Protein AF-A0A5A7UGE1-F1 (afdb_monomer_lite)

Structure (mmCIF, N/CA/C/O backbone):
data_AF-A0A5A7UGE1-F1
#
_entry.id   AF-A0A5A7UGE1-F1
#
loop_
_atom_site.group_PDB
_atom_site.id
_atom_site.type_symbol
_atom_site.label_atom_id
_atom_site.label_alt_id
_atom_site.label_comp_id
_atom_site.label_asym_id
_atom_site.label_entity_id
_atom_site.label_seq_id
_atom_site.pdbx_PDB_ins_code
_atom_site.Cartn_x
_atom_site.Cartn_y
_atom_site.Cartn_z
_atom_site.occupancy
_atom_site.B_iso_or_equiv
_atom_site.auth_seq_id
_atom_site.auth_comp_id
_atom_site.auth_asym_id
_atom_site.auth_atom_id
_atom_site.pdbx_PDB_model_num
ATOM 1 N N . MET A 1 1 ? 14.624 -9.268 -36.787 1.00 47.81 1 MET A N 1
ATOM 2 C CA . MET A 1 1 ? 14.764 -10.564 -36.086 1.00 47.81 1 MET A CA 1
ATOM 3 C C . MET A 1 1 ? 14.965 -10.255 -34.604 1.00 47.81 1 MET A C 1
ATOM 5 O O . MET A 1 1 ? 16.080 -9.940 -34.205 1.00 47.81 1 MET A O 1
ATOM 9 N N . LYS A 1 2 ? 13.869 -10.179 -33.828 1.00 57.38 2 LYS A N 1
ATOM 10 C CA . LYS A 1 2 ? 13.916 -9.868 -32.387 1.00 57.38 2 LYS A CA 1
ATOM 11 C C . LYS A 1 2 ? 14.632 -11.006 -31.649 1.00 57.38 2 LYS A C 1
ATOM 13 O O . LYS A 1 2 ? 14.589 -12.163 -32.063 1.00 57.38 2 LYS A O 1
ATOM 18 N N . VAL A 1 3 ? 15.379 -10.640 -30.618 1.00 61.62 3 VAL A N 1
ATOM 19 C CA . VAL A 1 3 ? 16.435 -11.437 -29.987 1.00 61.62 3 VAL A CA 1
ATOM 20 C C . VAL A 1 3 ? 15.845 -12.613 -29.195 1.00 61.62 3 VAL A C 1
ATOM 22 O O . VAL A 1 3 ? 15.703 -12.555 -27.981 1.00 61.62 3 VAL A O 1
ATOM 25 N N . ILE A 1 4 ? 15.573 -13.733 -29.870 1.00 60.50 4 ILE A N 1
ATOM 26 C CA . ILE A 1 4 ? 15.138 -14.996 -29.231 1.00 60.50 4 ILE A CA 1
ATOM 27 C C . ILE A 1 4 ? 16.161 -15.521 -28.213 1.00 60.50 4 ILE A C 1
ATOM 29 O O . ILE A 1 4 ? 15.811 -16.250 -27.286 1.00 60.50 4 ILE A O 1
ATOM 33 N N . LYS A 1 5 ? 17.430 -15.122 -28.356 1.00 61.75 5 LYS A N 1
ATOM 34 C CA . LYS A 1 5 ? 18.560 -15.639 -27.575 1.00 61.75 5 LYS A CA 1
ATOM 35 C C . LYS A 1 5 ? 18.440 -15.384 -26.065 1.00 61.75 5 LYS A C 1
ATOM 37 O O . LYS A 1 5 ? 18.996 -16.160 -25.295 1.00 61.75 5 LYS A O 1
ATOM 42 N N . ASN A 1 6 ? 17.686 -14.361 -25.652 1.00 68.75 6 ASN A N 1
ATOM 43 C CA . ASN A 1 6 ? 17.528 -13.983 -24.240 1.00 68.75 6 ASN A CA 1
ATOM 44 C C . ASN A 1 6 ? 16.174 -14.407 -23.632 1.00 68.75 6 ASN A C 1
ATOM 46 O O . ASN A 1 6 ? 15.956 -14.205 -22.441 1.00 68.75 6 ASN A O 1
ATOM 50 N N . SER A 1 7 ? 15.274 -15.000 -24.425 1.00 77.81 7 SER A N 1
ATOM 51 C CA . SER A 1 7 ? 13.938 -15.430 -23.971 1.00 77.81 7 SER A CA 1
ATOM 52 C C . SER A 1 7 ? 13.945 -16.790 -23.258 1.00 77.81 7 SER A C 1
ATOM 54 O O . SER A 1 7 ? 13.101 -17.070 -22.410 1.00 77.81 7 SER A O 1
ATOM 56 N N . VAL A 1 8 ? 14.936 -17.642 -23.546 1.00 84.31 8 VAL A N 1
ATOM 57 C CA . VAL A 1 8 ? 15.033 -19.000 -22.992 1.00 84.31 8 VAL A CA 1
ATOM 58 C C . VAL A 1 8 ? 15.629 -18.962 -21.584 1.00 84.31 8 VAL A C 1
ATOM 60 O O . VAL A 1 8 ? 16.836 -19.117 -21.389 1.00 84.31 8 VAL A O 1
ATOM 63 N N . ARG A 1 9 ? 14.762 -18.770 -20.585 1.00 85.44 9 ARG A N 1
ATOM 64 C CA . ARG A 1 9 ? 15.126 -18.806 -19.156 1.00 85.44 9 ARG A CA 1
ATOM 65 C C . ARG A 1 9 ? 15.278 -20.233 -18.625 1.00 85.44 9 ARG A C 1
ATOM 67 O O . ARG A 1 9 ? 16.125 -20.482 -17.773 1.00 85.44 9 ARG A O 1
ATOM 74 N N . ASN A 1 10 ? 14.508 -21.179 -19.166 1.00 87.69 10 ASN A N 1
ATOM 75 C CA . ASN A 1 10 ? 14.593 -22.603 -18.852 1.00 87.69 10 ASN A CA 1
ATOM 76 C C . ASN A 1 10 ? 14.950 -23.419 -20.103 1.00 87.69 10 ASN A C 1
ATOM 78 O O . ASN A 1 10 ? 14.133 -23.604 -21.004 1.00 87.69 10 ASN A O 1
ATOM 82 N N . ARG A 1 11 ? 16.167 -23.973 -20.132 1.00 87.31 11 ARG A N 1
ATOM 83 C CA . ARG A 1 11 ? 16.658 -24.782 -21.261 1.00 87.31 11 ARG A CA 1
ATOM 84 C C . ARG A 1 11 ? 15.992 -26.159 -21.381 1.00 87.31 11 ARG A C 1
ATOM 86 O O . ARG A 1 11 ? 16.121 -26.781 -22.424 1.00 87.31 11 ARG A O 1
ATOM 93 N N . TYR A 1 12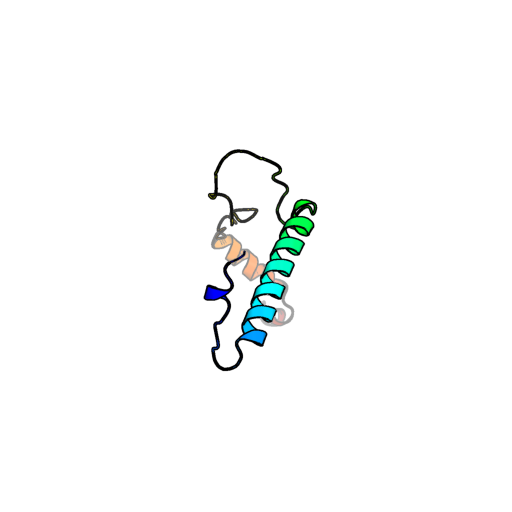 ? 15.288 -26.633 -20.349 1.00 91.75 12 TYR A N 1
ATOM 94 C CA . TYR A 1 12 ? 14.529 -27.893 -20.381 1.00 91.75 12 TYR A CA 1
ATOM 95 C C . TYR A 1 12 ? 13.152 -27.748 -21.069 1.00 91.75 12 TYR A C 1
ATOM 97 O O . TYR A 1 12 ? 12.502 -28.745 -21.394 1.00 91.75 12 TYR A O 1
ATOM 105 N N . ARG A 1 13 ? 12.690 -26.505 -21.275 1.00 91.31 13 ARG A N 1
ATOM 106 C CA . ARG A 1 13 ? 11.416 -26.144 -21.928 1.00 91.31 13 ARG A CA 1
ATOM 107 C C . ARG A 1 13 ? 11.587 -24.872 -22.785 1.00 91.31 13 ARG A C 1
ATOM 109 O O . ARG A 1 13 ? 10.935 -23.861 -22.510 1.00 91.31 13 ARG A O 1
ATOM 116 N N . PRO A 1 14 ? 12.487 -24.872 -23.780 1.00 88.00 14 PRO A N 1
ATOM 117 C CA . PRO A 1 14 ? 12.859 -23.651 -24.485 1.00 88.00 14 PRO A CA 1
ATOM 118 C C . PRO A 1 14 ? 11.699 -23.035 -25.276 1.00 88.00 14 PRO A C 1
ATOM 120 O O . PRO A 1 14 ? 11.547 -21.818 -25.264 1.00 88.00 14 PRO A O 1
ATOM 123 N N . GLU A 1 15 ? 10.840 -23.849 -25.889 1.00 89.88 15 GLU A N 1
ATOM 124 C CA . GLU A 1 15 ? 9.679 -23.384 -26.655 1.00 89.88 15 GLU A CA 1
ATOM 125 C C . GLU A 1 15 ? 8.659 -22.677 -25.758 1.00 89.88 15 GLU A C 1
ATOM 127 O O . GLU A 1 15 ? 8.141 -21.623 -26.119 1.00 89.88 15 GLU A O 1
ATOM 132 N N . GLY A 1 16 ? 8.419 -23.218 -24.558 1.00 91.50 16 GLY A N 1
ATOM 133 C CA . GLY A 1 16 ? 7.521 -22.616 -23.571 1.00 91.50 16 GLY A CA 1
ATOM 134 C C . GLY A 1 16 ? 8.021 -21.253 -23.094 1.00 91.50 16 GLY A C 1
ATOM 135 O O . GLY A 1 16 ? 7.250 -20.302 -23.046 1.00 91.50 16 GLY A O 1
ATOM 136 N N . CYS A 1 17 ? 9.324 -21.128 -22.825 1.00 91.50 17 CYS A N 1
ATOM 137 C CA . CYS A 1 17 ? 9.921 -19.844 -22.451 1.00 91.50 17 CYS A CA 1
ATOM 138 C C . CYS A 1 17 ? 9.848 -18.799 -23.571 1.00 91.50 17 CYS A C 1
ATOM 140 O O . CYS A 1 17 ? 9.647 -17.615 -23.294 1.00 91.50 17 CYS A O 1
ATOM 142 N N . ILE A 1 18 ? 10.013 -19.222 -24.827 1.00 90.31 18 ILE A N 1
ATOM 143 C CA . ILE A 1 18 ? 9.884 -18.331 -25.985 1.00 90.31 18 ILE A CA 1
ATOM 144 C C . ILE A 1 18 ? 8.433 -17.854 -26.117 1.00 90.31 18 ILE A C 1
ATOM 146 O O . ILE A 1 18 ? 8.206 -16.654 -26.250 1.00 90.31 18 ILE A O 1
ATOM 150 N N . ALA A 1 19 ? 7.461 -18.767 -26.028 1.00 91.81 19 ALA A N 1
ATOM 151 C CA . ALA A 1 19 ? 6.040 -18.438 -26.121 1.00 91.81 19 ALA A CA 1
ATOM 152 C C . ALA A 1 19 ? 5.582 -17.496 -24.994 1.00 91.81 19 ALA A C 1
ATOM 154 O O . ALA A 1 19 ? 4.882 -16.522 -25.255 1.00 91.81 19 ALA A O 1
ATOM 155 N N . GLU A 1 20 ? 6.019 -17.743 -23.757 1.00 91.62 20 GLU A N 1
ATOM 156 C CA . GLU A 1 20 ? 5.732 -16.879 -22.606 1.00 91.62 20 GLU A CA 1
ATOM 157 C C . GLU A 1 20 ? 6.337 -15.481 -22.778 1.00 91.62 20 GLU A C 1
ATOM 159 O O . GLU A 1 20 ? 5.659 -14.479 -22.568 1.00 91.62 20 GLU A O 1
ATOM 164 N N . SER A 1 21 ? 7.601 -15.405 -23.208 1.00 90.38 21 SER A N 1
ATOM 165 C CA . SER A 1 21 ? 8.267 -14.119 -23.447 1.00 90.38 21 SER A CA 1
ATOM 166 C C . SER A 1 21 ? 7.555 -13.317 -24.534 1.00 90.38 21 SER A C 1
ATOM 168 O O . SER A 1 21 ? 7.353 -12.118 -24.372 1.00 90.38 21 SER A O 1
ATOM 170 N N . TYR A 1 22 ? 7.134 -13.985 -25.610 1.00 90.50 22 TYR A N 1
ATOM 171 C CA . TYR A 1 22 ? 6.374 -13.360 -26.686 1.00 90.50 22 TYR A CA 1
ATOM 172 C C . TYR A 1 22 ? 5.013 -12.844 -26.202 1.00 90.50 22 TYR A C 1
ATOM 174 O O . TYR A 1 22 ? 4.668 -11.699 -26.465 1.00 90.50 22 TYR A O 1
ATOM 182 N N . LEU A 1 23 ? 4.277 -13.644 -25.424 1.00 93.62 23 LEU A N 1
ATOM 183 C CA . LEU A 1 23 ? 2.996 -13.233 -24.848 1.00 93.62 23 LEU A CA 1
ATOM 184 C C . LEU A 1 23 ? 3.134 -11.982 -23.967 1.00 93.62 23 LEU A C 1
ATOM 186 O O . LEU A 1 23 ? 2.294 -11.090 -24.034 1.00 93.62 23 LEU A O 1
ATOM 190 N N . ILE A 1 24 ? 4.188 -11.914 -23.147 1.00 91.69 24 ILE A N 1
ATOM 191 C CA . ILE A 1 24 ? 4.465 -10.748 -22.299 1.00 91.69 24 ILE A CA 1
ATOM 192 C C . ILE A 1 24 ? 4.801 -9.520 -23.153 1.00 91.69 24 ILE A C 1
ATOM 194 O O . ILE A 1 24 ? 4.304 -8.437 -22.855 1.00 91.69 24 ILE A O 1
ATOM 198 N N . GLU A 1 25 ? 5.619 -9.669 -24.200 1.00 90.25 25 GLU A N 1
ATOM 199 C CA . GLU A 1 25 ? 5.923 -8.566 -25.121 1.00 90.25 25 GLU A CA 1
ATOM 2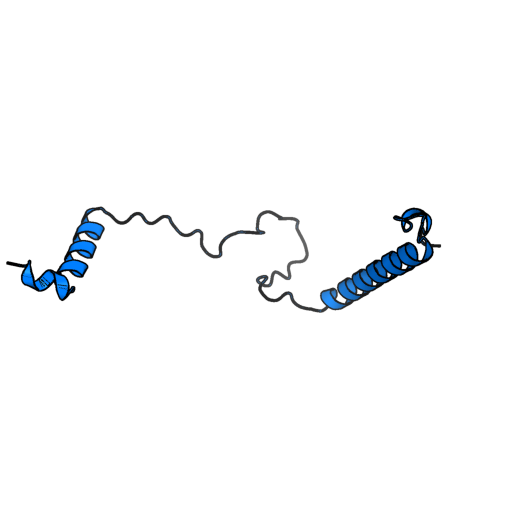00 C C . GLU A 1 25 ? 4.649 -8.011 -25.775 1.00 90.25 25 GLU A C 1
ATOM 202 O O . GLU A 1 25 ? 4.414 -6.807 -25.699 1.00 90.25 25 GLU A O 1
ATOM 207 N N . GLU A 1 26 ? 3.798 -8.878 -26.328 1.00 91.81 26 GLU A N 1
ATOM 208 C CA . GLU A 1 26 ? 2.526 -8.488 -26.954 1.00 91.81 26 GLU A CA 1
ATOM 209 C C . GLU A 1 26 ? 1.564 -7.847 -25.947 1.00 91.81 26 GLU A C 1
ATOM 211 O O . GLU A 1 26 ? 0.909 -6.852 -26.245 1.00 91.81 26 GLU A O 1
ATOM 216 N N . ALA A 1 27 ? 1.498 -8.368 -24.717 1.00 93.69 27 ALA A N 1
ATOM 217 C CA . ALA A 1 27 ? 0.669 -7.782 -23.669 1.00 93.69 27 ALA A CA 1
ATOM 218 C C . ALA A 1 27 ? 1.151 -6.378 -23.276 1.00 93.69 27 ALA A C 1
ATOM 220 O O . ALA A 1 27 ? 0.323 -5.506 -23.023 1.00 93.69 27 ALA A O 1
ATOM 221 N N . ILE A 1 28 ? 2.466 -6.138 -23.231 1.00 90.50 28 ILE A N 1
ATOM 222 C CA . ILE A 1 28 ? 3.033 -4.814 -22.940 1.00 90.50 28 ILE A CA 1
ATOM 223 C C . ILE A 1 28 ? 2.752 -3.847 -24.089 1.00 90.50 28 ILE A C 1
ATOM 225 O O . ILE A 1 28 ? 2.345 -2.719 -23.826 1.00 90.50 28 ILE A O 1
ATOM 229 N N . GLU A 1 29 ? 2.948 -4.277 -25.336 1.00 91.00 29 GLU A N 1
ATOM 230 C CA . GLU A 1 29 ? 2.664 -3.475 -26.531 1.00 91.00 29 GLU A CA 1
ATOM 231 C C . GLU A 1 29 ? 1.182 -3.083 -26.576 1.00 91.00 29 GLU A C 1
ATOM 233 O O . GLU A 1 29 ? 0.852 -1.898 -26.607 1.00 91.00 29 GLU A O 1
ATOM 238 N N . PHE A 1 30 ? 0.292 -4.062 -26.397 1.00 91.31 30 PHE A N 1
ATOM 239 C CA . PHE A 1 30 ? -1.144 -3.829 -26.291 1.00 91.31 30 PHE A CA 1
ATOM 240 C C . PHE A 1 30 ? -1.504 -2.875 -25.145 1.00 91.31 30 PHE A C 1
ATOM 242 O O . PHE A 1 30 ? -2.271 -1.935 -25.341 1.00 91.31 30 PHE A O 1
ATOM 249 N N . CYS A 1 31 ? -0.969 -3.095 -23.938 1.00 90.06 31 CYS A N 1
ATOM 250 C CA . CYS A 1 31 ? -1.258 -2.231 -22.792 1.00 90.06 31 CYS A CA 1
ATOM 251 C C . CYS A 1 31 ? -0.730 -0.812 -23.003 1.00 90.06 31 CYS A C 1
ATOM 253 O O . CYS A 1 31 ? -1.388 0.134 -22.586 1.00 90.06 31 CYS A O 1
ATOM 255 N N . SER A 1 32 ? 0.436 -0.650 -23.630 1.00 84.75 32 SER A N 1
ATOM 256 C CA . SER A 1 32 ? 1.009 0.658 -23.947 1.00 84.75 32 SER A CA 1
ATOM 257 C C . SER A 1 32 ? 0.086 1.440 -24.877 1.00 84.75 32 SER A C 1
ATOM 259 O O . SER A 1 32 ? -0.261 2.582 -24.578 1.00 84.75 32 SER A O 1
ATOM 261 N N . ASP A 1 33 ? -0.380 0.809 -25.955 1.00 86.31 33 ASP A N 1
ATOM 262 C CA . ASP A 1 33 ? -1.302 1.435 -26.903 1.00 86.31 33 ASP A CA 1
ATOM 263 C C . ASP A 1 33 ? -2.665 1.714 -26.263 1.00 86.31 33 ASP A C 1
ATOM 265 O O . ASP A 1 33 ? -3.201 2.816 -26.387 1.00 86.31 33 ASP A O 1
ATOM 269 N N . PHE A 1 34 ? -3.205 0.755 -25.509 1.00 86.88 34 PHE A N 1
ATOM 270 C CA . PHE A 1 34 ? -4.488 0.900 -24.824 1.00 86.88 34 PHE A CA 1
ATOM 271 C C . PHE A 1 34 ? -4.458 2.026 -23.786 1.00 86.88 34 PHE A C 1
ATOM 273 O O . PHE A 1 34 ? -5.350 2.872 -23.757 1.00 86.88 34 PHE A O 1
ATOM 280 N N . LEU A 1 35 ? -3.420 2.071 -22.949 1.00 84.69 35 LEU A N 1
ATOM 281 C CA . LEU A 1 35 ? -3.280 3.086 -21.906 1.00 84.69 35 LEU A CA 1
ATOM 282 C C . LEU A 1 35 ? -2.892 4.460 -22.465 1.00 84.69 35 LEU A C 1
ATOM 284 O O . LEU A 1 35 ? -3.138 5.457 -21.794 1.00 84.69 35 LEU A O 1
ATOM 288 N N . SER A 1 36 ? -2.347 4.545 -23.684 1.00 78.88 36 SER A N 1
ATOM 289 C CA . SER A 1 36 ? -2.021 5.830 -24.322 1.00 78.88 36 SER A CA 1
ATOM 290 C C . SER A 1 36 ? -3.245 6.733 -24.537 1.00 78.88 36 SER A C 1
ATOM 292 O O . SER A 1 36 ? -3.123 7.958 -24.505 1.00 78.88 36 SER A O 1
ATOM 294 N N . GLY A 1 37 ? -4.429 6.139 -24.721 1.00 76.12 37 GLY A N 1
ATOM 295 C CA . GLY A 1 37 ? -5.690 6.852 -24.942 1.00 76.12 37 GLY A CA 1
ATOM 296 C C . GLY A 1 37 ? -6.606 6.947 -23.718 1.00 76.12 37 GLY A C 1
ATOM 297 O O . GLY A 1 37 ? -7.684 7.533 -23.821 1.00 76.12 37 GLY A O 1
ATOM 298 N N . VAL A 1 38 ? -6.220 6.365 -22.578 1.00 76.94 38 VAL A N 1
ATOM 299 C CA . VAL A 1 38 ? -7.054 6.322 -21.369 1.00 76.94 38 VAL A CA 1
ATOM 300 C C . VAL A 1 38 ? -6.558 7.357 -20.365 1.00 76.94 38 VAL A C 1
ATOM 302 O O . VAL A 1 38 ? -5.412 7.311 -19.921 1.00 76.94 38 VAL A O 1
ATOM 305 N N . ASP A 1 39 ? -7.437 8.282 -19.967 1.00 73.00 39 ASP A N 1
ATOM 306 C CA . ASP A 1 39 ? -7.130 9.212 -18.879 1.00 73.00 39 ASP A CA 1
ATOM 307 C C . ASP A 1 39 ? -6.984 8.413 -17.562 1.00 73.00 39 ASP A C 1
ATOM 309 O O . ASP A 1 39 ? -7.896 7.666 -17.183 1.00 73.00 39 ASP A O 1
ATOM 313 N N . PRO A 1 40 ? -5.857 8.538 -16.839 1.00 67.00 40 PRO A N 1
ATOM 314 C CA . PRO A 1 40 ? -5.641 7.776 -15.620 1.00 67.00 40 PRO A CA 1
ATOM 315 C C . PRO A 1 40 ? -6.614 8.217 -14.521 1.00 67.00 40 PRO A C 1
ATOM 317 O O . PRO A 1 40 ? -6.634 9.373 -14.097 1.00 67.00 40 PRO A O 1
ATOM 320 N N . VAL A 1 41 ? -7.411 7.276 -14.018 1.00 70.44 41 VAL A N 1
ATOM 321 C CA . VAL A 1 41 ? -8.373 7.532 -12.939 1.00 70.44 41 VAL A CA 1
ATOM 322 C C . VAL A 1 41 ? -7.632 7.657 -11.604 1.00 70.44 41 VAL A C 1
ATOM 324 O O . VAL A 1 41 ? -6.874 6.772 -11.218 1.00 70.44 41 VAL A O 1
ATOM 327 N N . GLY A 1 42 ? -7.856 8.757 -10.882 1.00 59.94 42 GLY A N 1
ATOM 328 C CA . GLY A 1 42 ? -7.269 8.998 -9.554 1.00 59.94 42 GLY A CA 1
ATOM 329 C C . GLY A 1 42 ? -5.899 9.686 -9.559 1.00 59.94 42 GLY A C 1
ATOM 330 O O . GLY A 1 42 ? -5.446 10.137 -8.509 1.00 59.94 42 GLY A O 1
ATOM 331 N N . LEU A 1 43 ? -5.270 9.853 -10.725 1.00 61.59 43 LEU A N 1
ATOM 332 C CA . LEU A 1 43 ? -4.163 10.791 -10.895 1.00 61.59 43 LEU A CA 1
ATOM 333 C C . LEU A 1 43 ? -4.768 12.134 -11.300 1.00 61.59 43 LEU A C 1
ATOM 335 O O . LEU A 1 43 ? -5.312 12.269 -12.392 1.00 61.59 43 LEU A O 1
ATOM 339 N N . GLY A 1 44 ? -4.729 13.117 -10.395 1.00 55.53 44 GLY A N 1
ATOM 340 C CA . GLY A 1 44 ? -5.211 14.469 -10.677 1.00 55.53 44 GLY A CA 1
ATOM 341 C C . GLY A 1 44 ? -4.641 14.948 -12.010 1.00 55.53 44 GLY A C 1
ATOM 342 O O . GLY A 1 44 ? -3.426 14.956 -12.194 1.00 55.53 44 GLY A O 1
ATOM 343 N N . THR A 1 45 ? -5.522 15.273 -12.954 1.00 53.44 45 THR A N 1
ATOM 344 C CA . THR A 1 45 ? -5.183 15.605 -14.338 1.00 53.44 45 THR A CA 1
ATOM 345 C C . THR A 1 45 ? -4.069 16.647 -14.392 1.00 53.44 45 THR A C 1
ATOM 347 O O . THR A 1 45 ? -4.307 17.838 -14.197 1.00 53.44 45 THR A O 1
ATOM 350 N N . ARG A 1 46 ? -2.848 16.218 -14.700 1.00 51.38 46 ARG A N 1
ATOM 351 C CA . ARG A 1 46 ? -1.796 17.105 -15.188 1.00 51.38 46 ARG A CA 1
ATOM 352 C C . ARG A 1 46 ? -1.435 16.673 -16.594 1.00 51.38 46 ARG A C 1
ATOM 354 O O . ARG A 1 46 ? -0.405 16.061 -16.842 1.00 51.38 46 ARG A O 1
ATOM 361 N N . LYS A 1 47 ? -2.321 17.039 -17.524 1.00 53.09 47 LYS A N 1
ATOM 362 C CA . LYS A 1 47 ? -1.961 17.259 -18.927 1.00 53.09 47 LYS A CA 1
ATOM 363 C C . LYS A 1 47 ? -1.049 18.488 -18.971 1.00 53.09 47 LYS A C 1
ATOM 365 O O . LYS A 1 47 ? -1.465 19.575 -19.344 1.00 53.09 47 LYS A O 1
ATOM 370 N N . SER A 1 48 ? 0.176 18.327 -18.497 1.00 44.69 48 SER A N 1
ATOM 371 C CA . SER A 1 48 ? 1.277 19.237 -18.776 1.00 44.69 48 SER A CA 1
ATOM 372 C C . SER A 1 48 ? 2.434 18.362 -19.216 1.00 44.69 48 SER A C 1
ATOM 374 O O . SER A 1 48 ? 3.281 17.946 -18.429 1.00 44.69 48 SER A O 1
ATOM 376 N N . GLN A 1 49 ? 2.360 18.023 -20.501 1.00 50.75 49 GLN A N 1
ATOM 377 C CA . GLN A 1 49 ? 3.524 17.931 -21.361 1.00 50.75 49 GLN A CA 1
ATOM 378 C C . GLN A 1 49 ? 4.494 19.066 -20.986 1.00 50.75 49 GLN A C 1
ATOM 380 O O . GLN A 1 49 ? 4.062 20.202 -20.803 1.00 50.75 49 GLN A O 1
ATOM 385 N N . ASP A 1 50 ? 5.770 18.716 -20.898 1.00 47.69 50 ASP A N 1
ATOM 386 C CA . ASP A 1 50 ? 6.924 19.547 -20.557 1.00 47.69 50 ASP A CA 1
ATOM 387 C C . ASP A 1 50 ? 7.245 19.756 -19.072 1.00 47.69 50 ASP A C 1
ATOM 389 O O . ASP A 1 50 ? 6.455 20.218 -18.256 1.00 47.69 50 ASP A O 1
ATOM 393 N N . HIS A 1 51 ? 8.516 19.457 -18.797 1.00 43.59 51 HIS A N 1
ATOM 394 C CA . HIS A 1 51 ? 9.273 19.636 -17.565 1.00 43.59 51 HIS A CA 1
ATOM 395 C C . HIS A 1 51 ? 9.043 18.602 -16.455 1.00 43.59 51 HIS A C 1
ATOM 397 O O . HIS A 1 51 ? 8.220 18.741 -15.557 1.00 43.59 51 HIS A O 1
ATOM 403 N N . LEU A 1 52 ? 9.877 17.554 -16.534 1.00 50.94 52 LEU A N 1
ATOM 404 C CA . LEU A 1 52 ? 10.758 17.098 -15.450 1.00 50.94 52 LEU A CA 1
ATOM 405 C C . LEU A 1 52 ? 10.550 17.851 -14.130 1.00 50.94 52 LEU A C 1
ATOM 407 O O . LEU A 1 52 ? 11.254 18.811 -13.863 1.00 50.94 52 LEU A O 1
ATOM 411 N N . ASP A 1 53 ? 9.632 17.367 -13.304 1.00 44.94 53 ASP A N 1
ATOM 412 C CA . ASP A 1 53 ? 9.604 17.646 -11.873 1.00 44.94 53 ASP A CA 1
ATOM 413 C C . ASP A 1 53 ? 8.964 16.446 -11.167 1.00 44.94 53 ASP A C 1
ATOM 415 O O . ASP A 1 53 ? 7.828 16.468 -10.688 1.00 44.94 53 ASP A O 1
ATOM 419 N N . THR A 1 54 ? 9.742 15.365 -11.073 1.00 49.34 54 THR A N 1
ATOM 420 C CA . THR A 1 54 ? 9.469 14.146 -10.285 1.00 49.34 54 THR A CA 1
ATOM 421 C C . THR A 1 54 ? 9.283 14.432 -8.778 1.00 49.34 54 THR A C 1
ATOM 423 O O . THR A 1 54 ? 9.125 13.519 -7.977 1.00 49.34 54 THR A O 1
ATOM 426 N N . SER A 1 55 ? 9.266 15.698 -8.355 1.00 55.53 55 SER A N 1
ATOM 427 C CA . SER A 1 55 ? 9.149 16.134 -6.961 1.00 55.53 55 SER A CA 1
ATOM 428 C C . SER A 1 55 ? 7.724 16.090 -6.392 1.00 55.53 55 SER A C 1
ATOM 430 O O . SER A 1 55 ? 7.544 16.324 -5.197 1.00 55.53 55 SER A O 1
ATOM 432 N N . ASN A 1 56 ? 6.703 15.785 -7.205 1.00 51.09 56 ASN A N 1
ATOM 433 C CA . ASN A 1 56 ? 5.296 15.852 -6.778 1.00 51.09 56 ASN A CA 1
ATOM 434 C C . ASN A 1 56 ? 4.574 14.497 -6.690 1.00 51.09 56 ASN A C 1
ATOM 436 O O . ASN A 1 56 ? 3.397 14.460 -6.325 1.00 51.09 56 ASN A O 1
ATOM 440 N N . ILE A 1 57 ? 5.253 13.381 -6.972 1.00 47.50 57 ILE A N 1
ATOM 441 C CA . ILE A 1 57 ? 4.690 12.041 -6.761 1.00 47.50 57 ILE A CA 1
ATOM 442 C C . ILE A 1 57 ? 4.703 11.761 -5.252 1.00 47.50 57 ILE A C 1
ATOM 444 O O . ILE A 1 57 ? 5.761 11.570 -4.661 1.00 47.50 57 ILE A O 1
ATOM 448 N N . GLY A 1 58 ? 3.525 11.770 -4.621 1.00 52.06 58 GLY A N 1
ATOM 449 C CA . GLY A 1 58 ? 3.360 11.426 -3.202 1.00 52.06 58 GLY A CA 1
ATOM 450 C C . GLY A 1 58 ? 3.080 12.593 -2.253 1.00 52.06 58 GLY A C 1
ATOM 451 O O . GLY A 1 58 ? 3.092 12.389 -1.040 1.00 52.06 58 GLY A O 1
ATOM 452 N N . ARG A 1 59 ? 2.792 13.807 -2.749 1.00 55.75 59 ARG A N 1
ATOM 453 C CA . ARG A 1 59 ? 2.286 14.867 -1.864 1.00 55.75 59 ARG A CA 1
ATOM 454 C C . ARG A 1 59 ? 0.883 14.494 -1.361 1.00 55.75 59 ARG A C 1
ATOM 456 O O . ARG A 1 59 ? -0.017 14.343 -2.188 1.00 55.75 59 ARG A O 1
ATOM 463 N N . PRO A 1 60 ? 0.660 14.369 -0.040 1.00 58.09 60 PRO A N 1
ATOM 464 C CA . PRO A 1 60 ? -0.696 14.276 0.480 1.00 58.09 60 PRO A CA 1
ATOM 465 C C 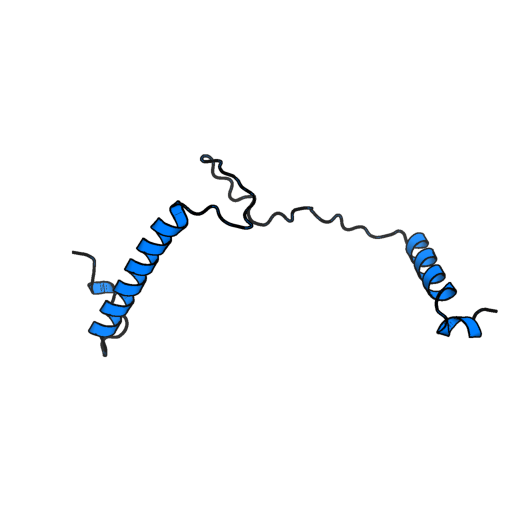. PRO A 1 60 ? -1.468 15.539 0.067 1.00 58.09 60 PRO A C 1
ATOM 467 O O . PRO A 1 60 ? -0.911 16.638 0.084 1.00 58.09 60 PRO A O 1
ATOM 470 N N . LEU A 1 61 ? -2.743 15.380 -0.316 1.00 63.03 61 LEU A N 1
ATOM 471 C CA . LEU A 1 61 ? -3.621 16.473 -0.782 1.00 63.03 61 LEU A CA 1
ATOM 472 C C . LEU A 1 61 ? -3.695 17.645 0.209 1.00 63.03 61 LEU A C 1
ATOM 474 O O . LEU A 1 61 ? -3.982 18.776 -0.168 1.00 63.03 61 LEU A O 1
ATOM 478 N N . SER A 1 62 ? -3.390 17.368 1.471 1.00 63.53 62 SER A N 1
ATOM 479 C CA . SER A 1 62 ? -3.074 18.354 2.481 1.00 63.53 62 SER A CA 1
ATOM 480 C C . SER A 1 62 ? -1.959 17.785 3.347 1.00 63.53 62 SER A C 1
ATOM 482 O O . SER A 1 62 ? -2.040 16.642 3.803 1.00 63.53 62 SER A O 1
ATOM 484 N N . MET A 1 63 ? -0.905 18.565 3.570 1.00 62.06 63 MET A N 1
ATOM 485 C CA . MET A 1 63 ? 0.032 18.307 4.655 1.00 62.06 63 MET A CA 1
ATOM 486 C C . MET A 1 63 ? -0.779 18.481 5.937 1.00 62.06 63 MET A C 1
ATOM 488 O O . MET A 1 63 ? -0.998 19.609 6.369 1.00 62.06 63 MET A O 1
ATOM 492 N N . GLY A 1 64 ? -1.328 17.382 6.464 1.00 64.94 64 GLY A N 1
ATOM 493 C CA . GLY A 1 64 ? -2.100 17.402 7.698 1.00 64.94 64 GLY A CA 1
ATOM 494 C C . GLY A 1 64 ? -1.261 18.104 8.750 1.00 64.94 64 GLY A C 1
ATOM 495 O O . GLY A 1 64 ? -0.208 17.597 9.133 1.00 64.94 64 GLY A O 1
ATOM 496 N N . VAL A 1 65 ? -1.673 19.312 9.132 1.00 70.31 65 VAL A N 1
ATOM 497 C CA . VAL A 1 65 ? -0.955 20.079 10.142 1.00 70.31 65 VAL A CA 1
ATOM 498 C C . VAL A 1 65 ? -1.037 19.240 11.410 1.00 70.31 65 VAL A C 1
ATOM 500 O O . VAL A 1 65 ? -2.157 18.921 11.822 1.00 70.31 65 VAL A O 1
ATOM 503 N N . PRO A 1 66 ? 0.093 18.825 12.010 1.00 67.06 66 PRO A N 1
ATOM 504 C CA . PRO A 1 66 ? 0.059 18.133 13.283 1.00 67.06 66 PRO A CA 1
ATOM 505 C C . PRO A 1 66 ? -0.511 19.105 14.316 1.00 67.06 66 PRO A C 1
ATOM 507 O O . PRO A 1 66 ? 0.184 19.959 14.861 1.00 67.06 66 PRO A O 1
ATOM 510 N N . PHE A 1 67 ? -1.818 19.013 14.528 1.00 75.06 67 PHE A N 1
ATOM 511 C CA . PHE A 1 67 ? -2.539 19.814 15.493 1.00 75.06 67 PHE A CA 1
ATOM 512 C C . PHE A 1 67 ? -2.479 19.078 16.821 1.00 75.06 67 PHE A C 1
ATOM 514 O O . PHE A 1 67 ? -3.168 18.081 17.034 1.00 75.06 67 PHE A O 1
ATOM 521 N N . LYS A 1 68 ? -1.611 19.555 17.710 1.00 81.50 68 LYS A N 1
ATOM 522 C CA . LYS A 1 68 ? -1.639 19.143 19.106 1.00 81.50 68 LYS A CA 1
ATOM 523 C C . LYS A 1 68 ? -2.610 20.082 19.829 1.00 81.50 68 LYS A C 1
ATOM 525 O O . LYS A 1 68 ? -2.270 21.256 19.974 1.00 81.50 68 LYS A O 1
ATOM 530 N N . PRO A 1 69 ? -3.800 19.614 20.247 1.00 80.44 69 PRO A N 1
ATOM 531 C CA . PRO A 1 69 ? -4.703 20.446 21.028 1.00 80.44 69 PRO A CA 1
ATOM 532 C C . PRO A 1 69 ? -4.020 20.885 22.324 1.00 80.44 69 PRO A C 1
ATOM 534 O O . PRO A 1 69 ? -3.217 20.150 22.907 1.00 80.44 69 PRO A O 1
ATOM 537 N N . GLU A 1 70 ? -4.343 22.096 22.769 1.00 91.44 70 GLU A N 1
ATOM 538 C CA . GLU A 1 70 ? -3.902 22.600 24.063 1.00 91.44 70 GLU A CA 1
ATOM 539 C C . GLU A 1 70 ? -4.424 21.698 25.192 1.00 91.44 70 GLU A C 1
ATOM 541 O O . GLU A 1 70 ? -5.515 21.127 25.102 1.00 91.44 70 GLU A O 1
ATOM 546 N N . GLN A 1 71 ? -3.648 21.560 26.269 1.00 91.62 71 GLN A N 1
ATOM 547 C CA . GLN A 1 71 ? -3.990 20.673 27.383 1.00 91.62 71 GLN A CA 1
ATOM 548 C C . GLN A 1 71 ? -5.363 21.006 27.992 1.00 91.62 71 GLN A C 1
ATOM 550 O O . GLN A 1 71 ? -6.086 20.096 28.395 1.00 91.62 71 GLN A O 1
ATOM 555 N N . GLU A 1 72 ? -5.746 22.285 28.021 1.00 93.75 72 GLU A N 1
ATOM 556 C CA . GLU A 1 72 ? -7.048 22.710 28.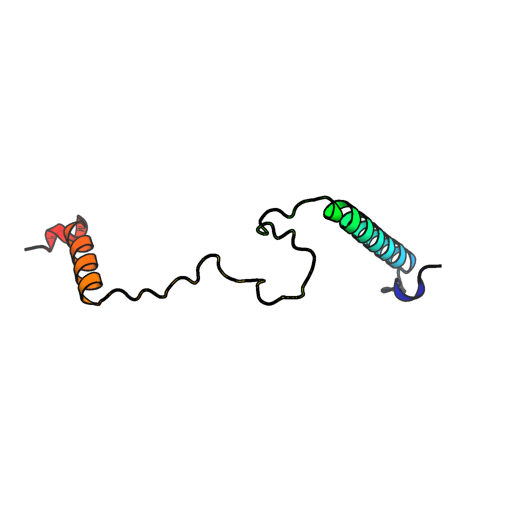544 1.00 93.75 72 GLU A CA 1
ATOM 557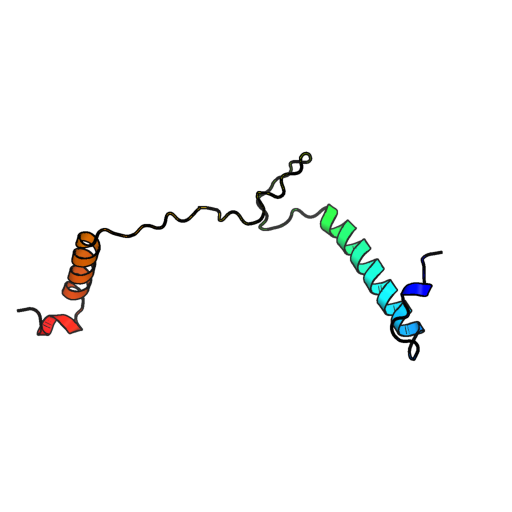 C C . GLU A 1 72 ? -8.208 22.252 27.649 1.00 93.75 72 GLU A C 1
ATOM 559 O O . GLU A 1 72 ? -9.208 21.747 28.158 1.00 93.75 72 GLU A O 1
ATOM 564 N N . LEU A 1 73 ? -8.046 22.309 26.321 1.00 93.56 73 LEU A N 1
ATOM 565 C CA . LEU A 1 73 ? -9.036 21.788 25.370 1.00 93.56 73 LEU A CA 1
ATOM 566 C C . LEU A 1 73 ? -9.227 20.278 25.538 1.00 93.56 73 LEU A C 1
ATOM 568 O O . LEU A 1 73 ? -10.355 19.788 25.508 1.00 93.56 73 LEU A O 1
ATOM 572 N N . LEU A 1 74 ? -8.140 19.537 25.777 1.00 92.81 74 LEU A N 1
ATOM 573 C CA . LEU A 1 74 ? -8.219 18.109 26.090 1.00 92.81 74 LEU A CA 1
ATOM 574 C C . LEU A 1 74 ? -8.960 17.855 27.407 1.00 92.81 74 LEU A C 1
ATOM 576 O O . LEU A 1 74 ? -9.797 16.957 27.474 1.00 92.81 74 LEU A O 1
ATOM 580 N N . ARG A 1 75 ? -8.694 18.657 28.444 1.00 93.75 75 ARG A N 1
ATOM 581 C CA . ARG A 1 75 ? -9.365 18.544 29.749 1.00 93.75 75 ARG A CA 1
ATOM 582 C C . ARG A 1 75 ? -10.860 18.839 29.640 1.00 93.75 75 ARG A C 1
ATOM 584 O O . ARG A 1 75 ? -11.672 18.157 30.263 1.00 93.75 75 ARG A O 1
ATOM 591 N N . GLN A 1 76 ? -11.223 19.837 28.838 1.00 94.12 76 GLN A N 1
ATOM 592 C CA . GLN A 1 76 ? -12.608 20.189 28.554 1.00 94.12 76 GLN A CA 1
ATOM 593 C C . GLN A 1 76 ? -13.320 19.083 27.771 1.00 94.12 76 GLN A C 1
ATOM 595 O O . GLN A 1 76 ? -14.399 18.664 28.182 1.00 94.12 76 GLN A O 1
ATOM 600 N N . ALA A 1 77 ? -12.703 18.563 26.707 1.00 93.94 77 ALA A N 1
ATOM 601 C CA . ALA A 1 77 ? -13.260 17.462 25.926 1.00 93.94 77 ALA A CA 1
ATOM 602 C C . ALA A 1 77 ? -13.448 16.199 26.780 1.00 93.94 77 ALA A C 1
ATOM 604 O O . ALA A 1 77 ? -14.507 15.579 26.742 1.00 93.94 77 ALA A O 1
ATOM 605 N N . HIS A 1 78 ? -12.456 15.854 27.603 1.00 93.12 78 HIS A N 1
ATOM 606 C CA . HIS A 1 78 ? -12.531 14.706 28.504 1.00 93.12 78 HIS A CA 1
ATOM 607 C C . HIS A 1 78 ? -13.689 14.832 29.502 1.00 93.12 78 HIS A C 1
ATOM 609 O O . HIS A 1 78 ? -14.474 13.903 29.661 1.00 93.12 78 HIS A O 1
ATOM 615 N N . ARG A 1 79 ? -13.838 15.998 30.138 1.00 91.50 79 ARG A N 1
ATOM 616 C CA . ARG A 1 79 ? -14.955 16.275 31.052 1.00 91.50 79 ARG A CA 1
ATOM 617 C C . ARG A 1 79 ? -16.308 16.219 30.347 1.00 91.50 79 ARG A C 1
ATOM 619 O O . ARG A 1 79 ? -17.219 15.600 30.876 1.00 91.50 79 ARG A O 1
ATOM 626 N N . TYR A 1 80 ? -16.416 16.788 29.148 1.00 93.88 80 TYR A N 1
ATOM 627 C CA . TYR A 1 80 ? -17.649 16.727 28.364 1.00 93.88 80 TYR A CA 1
ATOM 628 C C . TYR A 1 80 ? -18.066 15.279 28.075 1.00 93.88 80 TYR A C 1
ATOM 630 O O . TYR A 1 80 ? -19.233 14.930 28.229 1.00 93.88 80 TYR A O 1
ATOM 638 N N . VAL A 1 81 ? -17.114 14.416 27.708 1.00 94.62 81 VAL A N 1
ATOM 639 C CA . VAL A 1 81 ? -17.386 12.986 27.503 1.00 94.62 81 VAL A CA 1
ATOM 640 C C . VAL A 1 81 ? -17.888 12.338 28.793 1.00 94.62 81 VAL A C 1
ATOM 642 O O . VAL A 1 81 ? -18.900 11.642 28.756 1.00 94.62 81 VAL A O 1
ATOM 645 N N . LEU A 1 82 ? -17.234 12.591 29.930 1.00 91.88 82 LEU A N 1
ATOM 646 C CA . LEU A 1 82 ? -17.644 12.029 31.222 1.00 91.88 82 LEU A CA 1
ATOM 647 C C . LEU A 1 82 ? -19.053 12.474 31.635 1.00 91.88 82 LEU A C 1
ATOM 649 O O . LEU A 1 82 ? -19.868 11.629 31.987 1.00 91.88 82 LEU A O 1
ATOM 653 N N . GLU A 1 83 ? -19.367 13.766 31.518 1.00 90.25 83 GLU A N 1
ATOM 654 C CA . GLU A 1 83 ? -20.678 14.327 31.883 1.00 90.25 83 GLU A CA 1
ATOM 655 C C . GLU A 1 83 ? -21.829 13.771 31.030 1.00 90.25 83 GLU A C 1
ATOM 657 O O . GLU A 1 83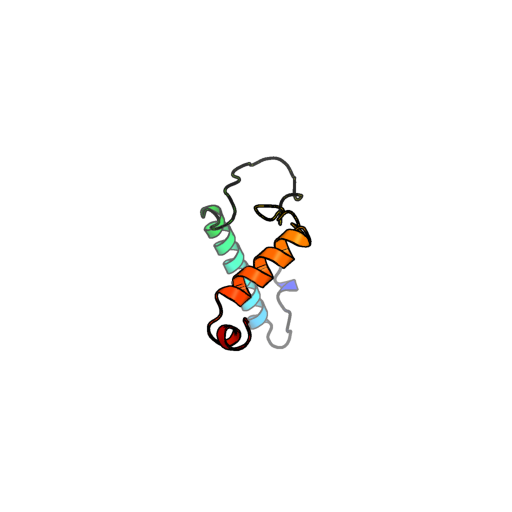 ? -22.967 13.691 31.491 1.00 90.25 83 GLU A O 1
ATOM 662 N N . ASN A 1 84 ? -21.536 13.359 29.793 1.00 91.69 84 ASN A N 1
ATOM 663 C CA . ASN A 1 84 ? -22.520 12.803 28.862 1.00 91.69 84 ASN A CA 1
ATOM 664 C C . ASN A 1 84 ? -22.519 11.262 28.820 1.00 91.69 84 ASN A C 1
ATOM 666 O O . ASN A 1 84 ? -23.264 10.673 28.036 1.00 91.69 84 ASN A O 1
ATOM 670 N N . THR A 1 85 ? -21.709 10.592 29.646 1.00 93.06 85 THR A N 1
ATOM 671 C CA . THR A 1 85 ? -21.655 9.125 29.705 1.00 93.06 85 THR A CA 1
ATOM 672 C C . THR A 1 85 ? -22.554 8.606 30.825 1.00 93.06 85 THR A C 1
ATOM 674 O O . THR A 1 85 ? -22.297 8.848 32.002 1.00 93.06 85 THR A O 1
ATOM 677 N N . ILE A 1 86 ? -23.593 7.844 30.463 1.00 91.12 86 ILE A N 1
ATOM 678 C CA . ILE A 1 86 ? -24.605 7.316 31.400 1.00 91.12 86 ILE A CA 1
ATOM 679 C C . ILE A 1 86 ? -23.960 6.467 32.506 1.00 91.12 86 ILE A C 1
ATOM 681 O O . ILE A 1 86 ? -24.314 6.605 33.672 1.00 91.12 86 ILE A O 1
ATOM 685 N N . ASP A 1 87 ? -22.953 5.660 32.164 1.00 92.62 87 ASP A N 1
ATOM 686 C CA . ASP A 1 87 ? -22.245 4.792 33.116 1.00 92.62 87 ASP A CA 1
ATOM 687 C C . ASP A 1 87 ? -21.451 5.568 34.180 1.00 92.62 87 ASP A C 1
ATOM 689 O O . ASP A 1 87 ? -21.115 5.023 35.231 1.00 92.62 87 ASP A O 1
ATOM 693 N N . VAL A 1 88 ? -21.143 6.842 33.918 1.00 86.56 88 VAL A N 1
ATOM 694 C CA . VAL A 1 88 ? -20.389 7.716 34.828 1.00 86.56 88 VAL A CA 1
ATOM 695 C C . VAL A 1 88 ? -21.329 8.513 35.740 1.00 86.56 88 VAL A C 1
ATOM 697 O O . VAL A 1 88 ? -20.906 8.950 36.807 1.00 86.56 88 VAL A O 1
ATOM 700 N N . GLN A 1 89 ? -22.617 8.640 35.392 1.00 83.06 89 GLN A N 1
ATOM 701 C CA . GLN A 1 89 ? -23.610 9.387 36.179 1.00 83.06 89 GLN A CA 1
ATOM 702 C C . GLN A 1 89 ? -23.697 8.978 37.662 1.00 83.06 89 GLN A C 1
ATOM 704 O O . GLN A 1 89 ? -23.796 9.880 38.489 1.00 83.06 89 GLN A O 1
ATOM 709 N N . PRO A 1 90 ? -23.606 7.686 38.051 1.00 89.56 90 PRO A N 1
ATOM 710 C CA . PRO A 1 90 ? -23.623 7.288 39.464 1.00 89.56 90 PRO A CA 1
ATOM 711 C C . PRO A 1 90 ? -22.428 7.790 40.288 1.00 89.56 90 PRO A C 1
ATOM 713 O O . PRO A 1 90 ? -22.458 7.702 41.511 1.00 89.56 90 PRO A O 1
ATOM 716 N N . TYR A 1 91 ? -21.371 8.267 39.627 1.00 84.00 91 TYR A N 1
ATOM 717 C CA . TYR A 1 91 ? -20.130 8.746 40.239 1.00 84.00 91 TYR A CA 1
ATOM 718 C C . TYR A 1 91 ? -19.980 10.272 40.156 1.00 84.00 91 TYR A C 1
ATOM 720 O O . TYR A 1 91 ? -18.952 10.805 40.574 1.00 84.00 91 TYR A O 1
ATOM 728 N N . MET A 1 92 ? -20.966 10.971 39.586 1.00 76.50 92 MET A N 1
ATOM 729 C CA . MET A 1 92 ? -21.016 12.430 39.569 1.00 76.50 92 MET A CA 1
ATOM 730 C C . MET A 1 92 ? -21.846 12.906 40.768 1.00 76.50 92 MET A C 1
ATOM 732 O O . MET A 1 92 ? -23.072 12.831 40.731 1.00 76.50 92 MET A O 1
ATOM 736 N N . GLU A 1 93 ? -21.165 13.337 41.834 1.00 64.44 93 GLU A N 1
ATOM 737 C CA . GLU A 1 93 ? -21.762 13.995 43.014 1.00 64.44 93 GLU A CA 1
ATOM 738 C C . GLU A 1 93 ? -21.974 15.499 42.797 1.00 64.44 93 GLU A C 1
ATOM 740 O O . GLU A 1 93 ? -21.058 16.162 42.250 1.00 64.44 93 GLU A O 1
#

Secondary structure (DSSP, 8-state):
---GGGT-S-TTSHHHHHHHHHHHHHHHHHHHHHHHTSPPTTS------S---GGGTT--SS--------HHHHHHHHHHHHHT-GGGGGG--

Radius of gyration: 30.13 Å; chains: 1; bounding box: 43×51×79 Å

pLDDT: mean 76.94, std 16.44, range [43.59, 94.62]

Foldseek 3Di:
DPCLVPQQPDPVCSVVSSVVVVVVVVVVVVCCVVVVPDDDPPPDDDPDDDDDDPPPVDDDPDPPDPDDDDPVVVVVVVVVCLVPDPVNVVVDD

Organism: Cucumis melo var. makuwa (NCBI:txid1194695)

InterPro domains:
  IPR025452 Domain of unknown function DUF4218 [PF13960] (2-39)

Sequence (93 aa):
MKVIKNSVRNRYRPEGCIAESYLIEEAIEFCSDFLSGVDPVGLGTRKSQDHLDTSNIGRPLSMGVPFKPEQELLRQAHRYVLENTIDVQPYME